Protein AF-A0A7S3WS07-F1 (afdb_monomer)

Foldseek 3Di:
DDDDDDDDDDPPVVVVVVVVVVVVVVVVVVVVVVPDPPDDPPDDDDPPDDPPCVVVQPPAQEEEQEAELQDQVSLVVSVVVVVVLVVVQVVPPPVCVVVHRRQYAYEHEDPVDPCSVPHPSNVVVVVVCVVVVCPVSYDYDYPVVVVVD

Organism: NCBI:txid141414

Structure (mmCIF, N/CA/C/O backbone):
data_AF-A0A7S3WS07-F1
#
_entry.id   AF-A0A7S3WS07-F1
#
loop_
_atom_site.group_PDB
_atom_site.id
_atom_site.type_symbol
_atom_site.label_atom_id
_atom_site.label_alt_id
_atom_site.label_comp_id
_atom_site.label_asym_id
_atom_site.label_entity_id
_atom_site.label_seq_id
_atom_site.pdbx_PDB_ins_code
_atom_site.Cartn_x
_atom_site.Cartn_y
_atom_site.Cartn_z
_atom_site.occupancy
_atom_site.B_iso_or_equiv
_atom_site.auth_seq_id
_atom_site.auth_comp_id
_atom_site.auth_asym_id
_atom_site.auth_atom_id
_atom_site.pdbx_PDB_model_num
ATOM 1 N N . GLU A 1 1 ? 9.522 27.658 -79.489 1.00 44.81 1 GLU A N 1
ATOM 2 C CA . GLU A 1 1 ? 9.982 27.205 -78.164 1.00 44.81 1 GLU A CA 1
ATOM 3 C C . GLU A 1 1 ? 9.082 27.862 -77.130 1.00 44.81 1 GLU A C 1
ATOM 5 O O . GLU A 1 1 ? 9.057 29.084 -77.052 1.00 44.81 1 GLU A O 1
ATOM 10 N N . ASP A 1 2 ? 8.245 27.052 -76.481 1.00 45.81 2 ASP A N 1
ATOM 11 C CA . ASP A 1 2 ? 7.228 27.440 -75.497 1.00 45.81 2 ASP A CA 1
ATOM 12 C C . ASP A 1 2 ? 7.841 27.570 -74.098 1.00 45.81 2 ASP A C 1
ATOM 14 O O . ASP A 1 2 ? 8.459 26.629 -73.597 1.00 45.81 2 ASP A O 1
ATOM 18 N N . THR A 1 3 ? 7.616 28.699 -73.428 1.00 51.88 3 THR A N 1
ATOM 19 C CA . THR A 1 3 ? 7.777 28.822 -71.975 1.00 51.88 3 THR A CA 1
ATOM 20 C C . THR A 1 3 ? 6.410 28.666 -71.301 1.00 51.88 3 THR A C 1
ATOM 22 O O . THR A 1 3 ? 5.498 29.443 -71.590 1.00 51.88 3 THR A O 1
ATOM 25 N N . PRO A 1 4 ? 6.221 27.696 -70.385 1.00 52.41 4 PRO A N 1
ATOM 26 C CA . PRO A 1 4 ? 4.979 27.595 -69.636 1.00 52.41 4 PRO A CA 1
ATOM 27 C C . PRO A 1 4 ? 4.946 28.651 -68.527 1.00 52.41 4 PRO A C 1
ATOM 29 O O . PRO A 1 4 ? 5.847 28.743 -67.691 1.00 52.41 4 PRO A O 1
ATOM 32 N N . GLY A 1 5 ? 3.872 29.440 -68.531 1.00 51.44 5 GLY A N 1
ATOM 33 C CA . GLY A 1 5 ? 3.531 30.380 -67.473 1.00 51.44 5 GLY A CA 1
ATOM 34 C C . GLY A 1 5 ? 3.265 29.659 -66.155 1.00 51.44 5 GLY A C 1
ATOM 35 O O . GLY A 1 5 ? 2.396 28.794 -66.065 1.00 51.44 5 GLY A O 1
ATOM 36 N N . TRP A 1 6 ? 4.012 30.042 -65.123 1.00 50.03 6 TRP A N 1
ATOM 37 C CA . TRP A 1 6 ? 3.763 29.626 -63.750 1.00 50.03 6 TRP A CA 1
ATOM 38 C C . TRP A 1 6 ? 2.856 30.662 -63.079 1.00 50.03 6 TRP A C 1
ATOM 40 O O . TRP A 1 6 ? 3.266 31.783 -62.785 1.00 50.03 6 TRP A O 1
ATOM 50 N N . THR A 1 7 ? 1.591 30.293 -62.892 1.00 55.09 7 THR A N 1
ATOM 51 C CA . THR A 1 7 ? 0.576 31.074 -62.182 1.00 55.09 7 THR A CA 1
ATOM 52 C C . THR A 1 7 ? 0.525 30.679 -60.709 1.00 55.09 7 THR A C 1
ATOM 54 O O . THR A 1 7 ? 0.349 29.502 -60.401 1.00 55.09 7 THR A O 1
ATOM 57 N N . GLY A 1 8 ? 0.538 31.675 -59.821 1.00 48.69 8 GLY A N 1
ATOM 58 C CA . GLY A 1 8 ? -0.102 31.581 -58.506 1.00 48.69 8 GLY A CA 1
ATOM 59 C C . GLY A 1 8 ? 0.833 31.313 -57.332 1.00 48.69 8 GLY A C 1
ATOM 60 O O . GLY A 1 8 ? 0.852 30.214 -56.788 1.00 48.69 8 GLY A O 1
ATOM 61 N N . VAL A 1 9 ? 1.537 32.350 -56.873 1.00 52.53 9 VAL A N 1
ATOM 62 C CA . VAL A 1 9 ? 1.997 32.396 -55.478 1.00 52.53 9 VAL A CA 1
ATOM 63 C C . VAL A 1 9 ? 0.756 32.656 -54.610 1.00 52.53 9 VAL A C 1
ATOM 65 O O . VAL A 1 9 ? 0.060 33.642 -54.866 1.00 52.53 9 VAL A O 1
ATOM 68 N N . PRO A 1 10 ? 0.418 31.802 -53.629 1.00 52.81 10 PRO A N 1
ATOM 69 C CA . PRO A 1 10 ? -0.691 32.075 -52.725 1.00 52.81 10 PRO A CA 1
ATOM 70 C C . PRO A 1 10 ? -0.324 33.259 -51.828 1.00 52.81 10 PRO A C 1
ATOM 72 O O . PRO A 1 10 ? 0.719 33.235 -51.182 1.00 52.81 10 PRO A O 1
ATOM 75 N N . GLU A 1 11 ? -1.178 34.281 -51.780 1.00 60.19 11 GLU A N 1
ATOM 76 C CA . GLU A 1 11 ? -1.012 35.411 -50.865 1.00 60.19 11 GLU A CA 1
ATOM 77 C C . GLU A 1 11 ? -0.955 34.924 -49.407 1.00 60.19 11 GLU A C 1
ATOM 79 O O . GLU A 1 11 ? -1.765 34.090 -48.983 1.00 60.19 11 GLU A O 1
ATOM 84 N N . ASP A 1 12 ? -0.032 35.497 -48.628 1.00 54.78 12 ASP A N 1
ATOM 85 C CA . ASP A 1 12 ? 0.301 35.129 -47.241 1.00 54.78 12 ASP A CA 1
ATOM 86 C C . ASP A 1 12 ? -0.918 35.046 -46.292 1.00 54.78 12 ASP A C 1
ATOM 88 O O . ASP A 1 12 ? -0.893 34.363 -45.265 1.00 54.78 12 ASP A O 1
ATOM 92 N N . GLY A 1 13 ? -2.043 35.673 -46.652 1.00 53.97 13 GLY A N 1
ATOM 93 C CA . GLY A 1 13 ? -3.302 35.613 -45.906 1.00 53.97 13 GLY A CA 1
ATOM 94 C C . GLY A 1 13 ? -4.121 34.319 -46.063 1.00 53.97 13 GLY A C 1
ATOM 95 O O . GLY A 1 13 ? -4.955 34.025 -45.200 1.00 53.97 13 GLY A O 1
ATOM 96 N N . GLN A 1 14 ? -3.922 33.525 -47.124 1.00 53.06 14 GLN A N 1
ATOM 97 C CA . GLN A 1 14 ? -4.684 32.281 -47.340 1.00 53.06 14 GLN A CA 1
ATOM 98 C C . GLN A 1 14 ? -4.144 31.107 -46.510 1.00 53.06 14 GLN A C 1
ATOM 100 O O . GLN A 1 14 ? -4.925 30.301 -45.992 1.00 53.06 14 GLN A O 1
ATOM 105 N N . LEU A 1 15 ? -2.826 31.047 -46.293 1.00 53.38 15 LEU A N 1
ATOM 106 C CA . LEU A 1 15 ? -2.186 30.014 -45.470 1.00 53.38 15 LEU A CA 1
ATOM 107 C C . LEU A 1 15 ? -2.582 30.132 -43.988 1.00 53.38 15 LEU A C 1
ATOM 109 O O . LEU A 1 15 ? -2.909 29.126 -43.351 1.00 53.38 15 LEU A O 1
ATOM 113 N N . ALA A 1 16 ? -2.665 31.356 -43.456 1.00 55.34 16 ALA A N 1
ATOM 114 C CA . ALA A 1 16 ? -3.069 31.603 -42.069 1.00 55.34 16 ALA A CA 1
ATOM 115 C C . ALA A 1 16 ? -4.533 31.202 -41.788 1.00 55.34 16 ALA A C 1
ATOM 117 O O . ALA A 1 16 ? -4.852 30.667 -40.722 1.00 55.34 16 ALA A O 1
ATOM 118 N N . ARG A 1 17 ? -5.433 31.391 -42.765 1.00 55.50 17 ARG A N 1
ATOM 119 C CA . ARG A 1 17 ? -6.850 30.998 -42.648 1.00 55.50 17 ARG A CA 1
ATOM 120 C C . ARG A 1 17 ? -7.046 29.479 -42.685 1.00 55.50 17 ARG A C 1
ATOM 122 O O . ARG A 1 17 ? -7.878 28.963 -41.936 1.00 55.50 17 ARG A O 1
ATOM 129 N N . MET A 1 18 ? -6.249 28.755 -43.475 1.00 55.28 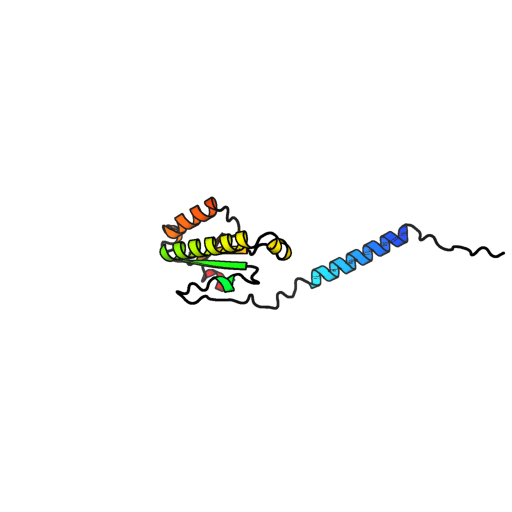18 MET A N 1
ATOM 130 C CA . MET A 1 18 ? -6.271 27.285 -43.496 1.00 55.28 18 MET A CA 1
ATOM 131 C C . MET A 1 18 ? -5.694 26.662 -42.215 1.00 55.28 18 MET A C 1
ATOM 133 O O . MET A 1 18 ? -6.235 25.667 -41.723 1.00 55.28 18 MET A O 1
ATOM 137 N N . ALA A 1 19 ? -4.651 27.258 -41.627 1.00 54.34 19 ALA A N 1
ATOM 138 C CA . ALA A 1 19 ? -4.086 26.798 -40.356 1.00 54.34 19 ALA A CA 1
ATOM 139 C C . ALA A 1 19 ? -5.087 26.940 -39.191 1.00 54.34 19 ALA A C 1
ATOM 141 O O . ALA A 1 19 ? -5.256 26.010 -38.399 1.00 54.34 19 ALA A O 1
ATOM 142 N N . GLY A 1 20 ? -5.829 28.054 -39.134 1.00 51.44 20 GLY A N 1
ATOM 143 C CA . GLY A 1 20 ? -6.852 28.289 -38.109 1.00 51.44 20 GLY A CA 1
ATOM 144 C C . GLY A 1 20 ? -8.059 27.343 -38.193 1.00 51.44 20 GLY A C 1
ATOM 145 O O . GLY A 1 20 ? -8.588 26.922 -37.162 1.00 51.44 20 GLY A O 1
ATOM 146 N N . GLN A 1 21 ? -8.483 26.954 -39.403 1.00 55.56 21 GLN A N 1
ATOM 147 C CA . GLN A 1 21 ? -9.572 25.982 -39.585 1.00 55.56 21 GLN A CA 1
ATOM 148 C C . GLN A 1 21 ? -9.145 24.548 -39.243 1.00 55.56 21 GLN A C 1
ATOM 150 O O . GLN A 1 21 ? -9.903 23.845 -38.571 1.00 55.56 21 GLN A O 1
ATOM 155 N N . LYS A 1 22 ? -7.919 24.133 -39.605 1.00 55.53 22 LYS A N 1
ATOM 156 C CA . LYS A 1 22 ? -7.362 22.832 -39.187 1.00 55.53 22 LYS A CA 1
ATOM 157 C C . LYS A 1 22 ? -7.201 22.734 -37.668 1.00 55.53 22 LYS A C 1
ATOM 159 O O . LYS A 1 22 ?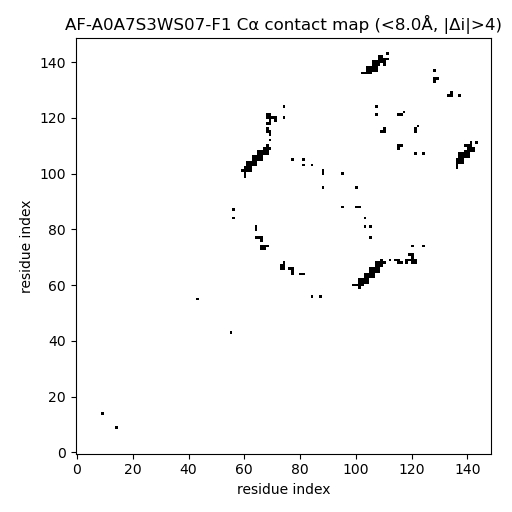 -7.565 21.711 -37.096 1.00 55.53 22 LYS A O 1
ATOM 164 N N . ALA A 1 23 ? -6.737 23.797 -37.007 1.00 53.06 23 ALA A N 1
ATOM 165 C CA . ALA A 1 23 ? -6.608 23.831 -35.548 1.00 53.06 23 ALA A CA 1
ATOM 166 C C . ALA A 1 23 ? -7.971 23.734 -34.837 1.00 53.06 23 ALA A C 1
ATOM 168 O O . ALA A 1 23 ? -8.105 23.015 -33.850 1.00 53.06 23 ALA A O 1
ATOM 169 N N . ARG A 1 24 ? -9.018 24.378 -35.375 1.00 54.56 24 ARG A N 1
ATOM 170 C CA . ARG A 1 24 ? -10.388 24.267 -34.839 1.00 54.56 24 ARG A CA 1
ATOM 171 C C . ARG A 1 24 ? -11.022 22.893 -35.082 1.00 54.56 24 ARG A C 1
ATOM 173 O O . ARG A 1 24 ? -11.733 22.404 -34.211 1.00 54.56 24 ARG A O 1
ATOM 180 N N . GLN A 1 25 ? -10.748 22.240 -36.215 1.00 53.69 25 GLN A N 1
ATOM 181 C CA . GLN A 1 25 ? -11.188 20.857 -36.458 1.00 53.69 25 GLN A CA 1
ATOM 182 C C . GLN A 1 25 ? -10.440 19.836 -35.587 1.00 53.69 25 GLN A C 1
ATOM 184 O O . GLN A 1 25 ? -11.049 18.864 -35.144 1.00 53.69 25 GLN A O 1
ATOM 189 N N . ALA A 1 26 ? -9.154 20.064 -35.299 1.00 50.31 26 ALA A N 1
ATOM 190 C CA . ALA A 1 26 ? -8.384 19.245 -34.364 1.00 50.31 26 ALA A CA 1
ATOM 191 C C . ALA A 1 26 ? -8.891 19.406 -32.920 1.00 50.31 26 ALA A C 1
ATOM 193 O O . ALA A 1 26 ? -9.114 18.402 -32.251 1.00 50.31 26 ALA A O 1
ATOM 194 N N . ALA A 1 27 ? -9.178 20.641 -32.489 1.00 50.25 27 ALA A N 1
ATOM 195 C CA . ALA A 1 27 ? -9.732 20.927 -31.164 1.00 50.25 27 ALA A CA 1
ATOM 196 C C . ALA A 1 27 ? -11.148 20.350 -30.968 1.00 50.25 27 ALA A C 1
ATOM 198 O O . ALA A 1 27 ? -11.486 19.874 -29.887 1.00 50.25 27 ALA A O 1
ATOM 199 N N . LYS A 1 28 ? -11.974 20.332 -32.025 1.00 45.31 28 LYS A N 1
ATOM 200 C CA . LYS A 1 28 ? -13.304 19.704 -31.969 1.00 45.31 28 LYS A CA 1
ATOM 201 C C . LYS A 1 28 ? -13.216 18.172 -31.900 1.00 45.31 28 LYS A C 1
ATOM 203 O O . LYS A 1 28 ? -13.987 17.558 -31.180 1.00 45.31 28 LYS A O 1
ATOM 208 N N . ARG A 1 29 ? -12.223 17.558 -32.558 1.00 46.16 29 ARG A N 1
ATOM 209 C CA . ARG A 1 29 ? -11.949 16.110 -32.459 1.00 46.16 29 ARG A CA 1
ATOM 210 C C . ARG A 1 29 ? -11.340 15.674 -31.123 1.00 46.16 29 ARG A C 1
ATOM 212 O O . ARG A 1 29 ? -11.456 14.501 -30.785 1.00 46.16 29 ARG A O 1
ATOM 219 N N . SER A 1 30 ? -10.676 16.568 -30.389 1.00 45.97 30 SER A N 1
ATOM 220 C CA . SER A 1 30 ? -10.146 16.258 -29.055 1.00 45.97 30 SER A CA 1
ATOM 221 C C . SER A 1 30 ? -11.197 16.369 -27.949 1.00 45.97 30 SER A C 1
ATOM 223 O O . SER A 1 30 ? -11.102 15.617 -26.990 1.00 45.97 30 SER A O 1
ATOM 225 N N . LEU A 1 31 ? -12.213 17.231 -28.095 1.00 46.81 31 LEU A N 1
ATOM 226 C CA . LEU A 1 31 ? -13.313 17.337 -27.121 1.00 46.81 31 LEU A CA 1
ATOM 227 C C . LEU A 1 31 ? -14.331 16.189 -27.220 1.00 46.81 31 LEU A C 1
ATOM 229 O O . LEU A 1 31 ? -14.885 15.782 -26.207 1.00 46.81 31 LEU A O 1
ATOM 233 N N . ASP A 1 32 ? -14.521 15.599 -28.403 1.00 42.38 32 ASP A N 1
ATOM 234 C CA . ASP A 1 32 ? -15.394 14.423 -28.564 1.00 42.38 32 ASP A CA 1
ATOM 235 C C . ASP A 1 32 ? -14.739 13.111 -28.070 1.00 42.38 32 ASP A C 1
ATOM 237 O O . ASP A 1 32 ? -15.359 12.050 -28.108 1.00 42.38 32 ASP A O 1
ATOM 241 N N . ARG A 1 33 ? -13.482 13.154 -27.599 1.00 47.22 33 ARG A N 1
ATOM 242 C CA . ARG A 1 33 ? -12.729 11.977 -27.125 1.00 47.22 33 ARG A CA 1
ATOM 243 C C . ARG A 1 33 ? -12.650 11.858 -25.599 1.00 47.22 33 ARG A C 1
ATOM 245 O O . ARG A 1 33 ? -11.997 10.947 -25.101 1.00 47.22 33 ARG A O 1
ATOM 252 N N . GLU A 1 34 ? -13.336 12.739 -24.873 1.00 43.38 34 GLU A N 1
ATOM 253 C CA . GLU A 1 34 ? -13.485 12.683 -23.409 1.00 43.38 34 GLU A CA 1
ATOM 254 C C . GLU A 1 34 ? -14.767 11.943 -22.966 1.00 43.38 34 GLU A C 1
ATOM 256 O O . GLU A 1 34 ? -15.125 11.963 -21.792 1.00 43.38 34 GLU A O 1
ATOM 261 N N . GLY A 1 35 ? -15.460 11.266 -23.892 1.00 47.53 35 GLY A N 1
ATOM 262 C CA . GLY A 1 35 ? -16.777 10.659 -23.653 1.00 47.53 35 GLY A CA 1
ATOM 263 C C . GLY A 1 35 ? -16.861 9.128 -23.617 1.00 47.53 35 GLY A C 1
ATOM 264 O O . GLY A 1 35 ? -17.954 8.613 -23.414 1.00 47.53 35 GLY A O 1
ATOM 265 N N . GLU A 1 36 ? -15.771 8.377 -23.797 1.00 46.38 36 GLU A N 1
ATOM 266 C CA . GLU A 1 36 ? -15.826 6.902 -23.811 1.00 46.38 36 GLU A CA 1
ATOM 267 C C . GLU A 1 36 ? -14.675 6.265 -23.021 1.00 46.38 36 GLU A C 1
ATOM 269 O O . GLU A 1 36 ? -13.777 5.623 -23.562 1.00 46.38 36 GLU A O 1
ATOM 274 N N . ALA A 1 37 ? -14.747 6.348 -21.694 1.00 49.56 37 ALA A N 1
ATOM 275 C CA . ALA A 1 37 ? -14.197 5.290 -20.846 1.00 49.56 37 ALA A CA 1
ATOM 276 C C . ALA A 1 37 ? -15.188 4.106 -20.828 1.00 49.56 37 ALA A C 1
ATOM 278 O O . ALA A 1 37 ? -15.798 3.796 -19.811 1.00 49.56 37 ALA A O 1
ATOM 279 N N . SER A 1 38 ? -15.412 3.481 -21.989 1.00 58.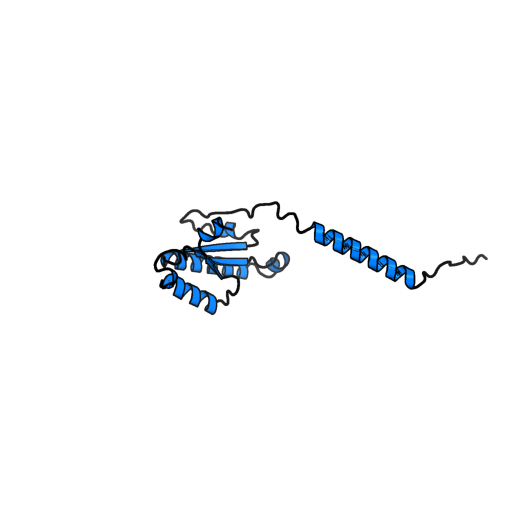12 38 SER A N 1
ATOM 280 C CA . SER A 1 38 ? -16.382 2.391 -22.178 1.00 58.12 38 SER A CA 1
ATOM 281 C C . SER A 1 38 ? -15.700 1.015 -22.176 1.00 58.12 38 SER A C 1
ATOM 283 O O . SER A 1 38 ? -15.841 0.225 -23.110 1.00 58.12 38 SER A O 1
ATOM 285 N N . ALA A 1 39 ? -14.949 0.707 -21.121 1.00 47.41 39 ALA A N 1
ATOM 286 C CA . ALA A 1 39 ? -14.656 -0.675 -20.746 1.00 47.41 39 ALA A CA 1
ATOM 287 C C . ALA A 1 39 ? -14.308 -0.733 -19.251 1.00 47.41 39 ALA A C 1
ATOM 289 O O . ALA A 1 39 ? -13.535 0.109 -18.786 1.00 47.41 39 ALA A O 1
ATOM 290 N N . PRO A 1 40 ? -14.843 -1.696 -18.479 1.00 48.62 40 PRO A N 1
ATOM 291 C CA . PRO A 1 40 ? -14.423 -1.870 -17.098 1.00 48.62 40 PRO A CA 1
ATOM 292 C C . PRO A 1 40 ? -12.923 -2.178 -17.063 1.00 48.62 40 PRO A C 1
ATOM 294 O O . PRO A 1 40 ? -12.436 -3.024 -17.817 1.00 48.62 40 PRO A O 1
ATOM 297 N N . LEU A 1 41 ? -12.199 -1.518 -16.154 1.00 53.22 41 LEU A N 1
ATOM 298 C CA . LEU A 1 41 ? -10.928 -2.033 -15.652 1.00 53.22 41 LEU A CA 1
ATOM 299 C C . LEU A 1 41 ? -11.184 -3.494 -15.277 1.00 53.22 41 LEU A C 1
ATOM 301 O O . LEU A 1 41 ? -12.028 -3.765 -14.424 1.00 53.22 41 LEU A O 1
ATOM 305 N N . SER A 1 42 ? -10.543 -4.442 -15.960 1.00 53.53 42 SER A N 1
ATOM 306 C CA . SER A 1 42 ? -10.718 -5.855 -15.633 1.00 53.53 42 SER A CA 1
ATOM 307 C C . SER A 1 42 ? -10.259 -6.062 -14.189 1.00 53.53 42 SER A C 1
ATOM 309 O O . SER A 1 42 ? -9.060 -5.996 -13.910 1.00 53.53 42 SER A O 1
ATOM 311 N N . MET A 1 43 ? -11.213 -6.249 -13.281 1.00 54.94 43 MET A N 1
ATOM 312 C CA . MET A 1 43 ? -10.960 -6.460 -11.863 1.00 54.94 43 MET A CA 1
ATOM 313 C C . MET A 1 43 ? -10.517 -7.908 -11.681 1.00 54.94 43 MET A C 1
ATOM 315 O O . MET A 1 43 ? -11.218 -8.833 -12.088 1.00 54.94 43 MET A O 1
ATOM 319 N N . PHE A 1 44 ? -9.327 -8.096 -11.126 1.00 60.03 44 PHE A N 1
ATOM 320 C CA . PHE A 1 44 ? -8.814 -9.407 -10.764 1.00 60.03 44 PHE A CA 1
ATOM 321 C C . PHE A 1 44 ? -8.632 -9.430 -9.252 1.00 60.03 44 PHE A C 1
ATOM 323 O O . PHE A 1 44 ? -7.842 -8.648 -8.728 1.00 60.03 44 PHE A O 1
ATOM 330 N N . ASP A 1 45 ? -9.384 -10.299 -8.583 1.00 59.31 45 ASP A N 1
ATOM 331 C CA . ASP A 1 45 ? -9.261 -10.552 -7.151 1.00 59.31 45 ASP A CA 1
ATOM 332 C C . ASP A 1 45 ? -8.446 -11.844 -6.964 1.00 59.31 45 ASP A C 1
ATOM 334 O O . ASP A 1 45 ? -8.924 -12.923 -7.337 1.00 59.31 45 ASP A O 1
ATOM 338 N N . PRO A 1 46 ? -7.178 -11.763 -6.522 1.00 58.53 46 PRO A N 1
ATOM 339 C CA . PRO A 1 46 ? -6.340 -12.943 -6.375 1.00 58.53 46 PRO A CA 1
ATOM 340 C C . PRO A 1 46 ? -6.876 -13.861 -5.263 1.00 58.53 46 PRO A C 1
ATOM 342 O O . PRO A 1 46 ? -7.258 -13.383 -4.195 1.00 58.53 46 PRO A O 1
ATOM 345 N N . PRO A 1 47 ? -6.857 -15.195 -5.450 1.00 53.44 47 PRO A N 1
ATOM 346 C CA . PRO A 1 47 ? -7.250 -16.121 -4.396 1.00 53.44 47 PRO A CA 1
ATOM 347 C C . PRO A 1 47 ? -6.310 -15.999 -3.190 1.00 53.44 47 PRO A C 1
ATOM 349 O O . PRO A 1 47 ? -5.085 -15.959 -3.341 1.00 53.44 47 PRO A O 1
ATOM 352 N N . HIS A 1 48 ? -6.884 -15.986 -1.983 1.00 51.34 48 HIS A N 1
ATOM 353 C CA . HIS A 1 48 ? -6.129 -15.981 -0.733 1.00 51.34 48 HIS A CA 1
ATOM 354 C C . HIS A 1 48 ? -5.189 -17.201 -0.676 1.00 51.34 48 HIS A C 1
ATOM 356 O O . HIS A 1 48 ? -5.642 -18.333 -0.517 1.00 51.34 48 HIS A O 1
ATOM 362 N N . GLY A 1 49 ? -3.878 -16.971 -0.814 1.00 51.84 49 GLY A N 1
ATOM 363 C CA . GLY A 1 49 ? -2.849 -17.969 -0.504 1.00 51.84 49 GLY A CA 1
ATOM 364 C C . GLY A 1 49 ? -2.074 -18.602 -1.665 1.00 51.84 49 GLY A C 1
ATOM 365 O O . GLY A 1 49 ? -1.442 -19.628 -1.433 1.00 51.84 49 GLY A O 1
ATOM 366 N 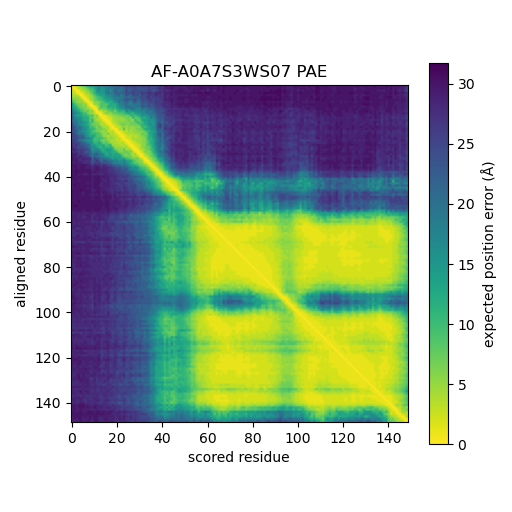N . SER A 1 50 ? -2.057 -18.045 -2.884 1.00 44.75 50 SER A N 1
ATOM 367 C CA . SER A 1 50 ? -1.214 -18.606 -3.960 1.00 44.75 50 SER A CA 1
ATOM 368 C C . SER A 1 50 ? -0.099 -17.667 -4.420 1.00 44.75 50 SER A C 1
ATOM 370 O O . SER A 1 50 ? -0.327 -16.497 -4.707 1.00 44.75 50 SER A O 1
ATOM 372 N N . SER A 1 51 ? 1.100 -18.231 -4.564 1.00 47.69 51 SER A N 1
ATOM 373 C CA . SER A 1 51 ? 2.322 -17.667 -5.151 1.00 47.69 51 SER A CA 1
ATOM 374 C C . SER A 1 51 ? 2.218 -17.329 -6.651 1.00 47.69 51 SER A C 1
ATOM 376 O O . SER A 1 51 ? 3.230 -17.105 -7.310 1.00 47.69 51 SER A O 1
ATOM 378 N N . ALA A 1 52 ? 1.009 -17.271 -7.215 1.00 51.44 52 ALA A N 1
ATOM 379 C CA . ALA A 1 52 ? 0.751 -17.011 -8.628 1.00 51.44 52 ALA A CA 1
ATOM 380 C C . ALA A 1 52 ? 0.585 -15.506 -8.915 1.00 51.44 52 ALA A C 1
ATOM 382 O O . ALA A 1 52 ? -0.378 -15.093 -9.557 1.00 51.44 52 ALA A O 1
ATOM 383 N N . ASN A 1 53 ? 1.516 -14.677 -8.434 1.00 53.12 53 ASN A N 1
ATOM 384 C CA . ASN A 1 53 ? 1.489 -13.227 -8.674 1.00 53.12 53 ASN A CA 1
ATOM 385 C C . ASN A 1 53 ? 2.056 -12.832 -10.053 1.00 53.12 53 ASN A C 1
ATOM 387 O O . ASN A 1 53 ? 1.829 -11.718 -10.517 1.00 53.12 53 ASN A O 1
ATOM 391 N N . GLU A 1 54 ? 2.755 -13.734 -10.749 1.00 52.03 54 GLU A N 1
ATOM 392 C CA . GLU A 1 54 ? 3.390 -13.437 -12.044 1.00 52.03 54 GLU A CA 1
ATOM 393 C C . GLU A 1 54 ? 2.431 -13.138 -13.217 1.00 52.03 54 GLU A C 1
ATOM 395 O O . GLU A 1 54 ? 2.750 -12.245 -14.005 1.00 52.03 54 GLU A O 1
ATOM 400 N N . PRO A 1 55 ? 1.238 -13.756 -13.369 1.00 54.41 55 PRO A N 1
ATOM 401 C CA . PRO A 1 55 ? 0.301 -13.333 -14.407 1.00 54.41 55 PRO A CA 1
ATOM 402 C C . PRO A 1 55 ? -0.401 -12.002 -14.084 1.00 54.41 55 PRO A C 1
ATOM 404 O O . PRO A 1 55 ? -1.018 -11.422 -14.977 1.00 54.41 55 PRO A O 1
ATOM 407 N N . ILE A 1 56 ? -0.324 -11.500 -12.842 1.00 61.72 56 ILE A N 1
ATOM 408 C CA . ILE A 1 56 ? -1.100 -10.331 -12.390 1.00 61.72 56 ILE A CA 1
ATOM 409 C C . ILE A 1 56 ? -0.589 -9.036 -13.027 1.00 61.72 56 ILE A C 1
ATOM 411 O O . ILE A 1 56 ? -1.377 -8.121 -13.270 1.00 61.72 56 ILE A O 1
ATOM 415 N N . THR A 1 57 ? 0.706 -8.945 -13.345 1.00 66.69 57 THR A N 1
ATOM 416 C CA . THR A 1 57 ? 1.305 -7.678 -13.785 1.00 66.69 57 THR A CA 1
ATOM 417 C C . THR A 1 57 ? 1.298 -7.462 -15.300 1.00 66.69 57 THR A C 1
ATOM 419 O O . THR A 1 57 ? 1.594 -6.367 -15.789 1.00 66.69 57 THR A O 1
ATOM 422 N N . THR A 1 58 ? 1.004 -8.489 -16.097 1.00 69.62 58 THR A N 1
ATOM 423 C CA . THR A 1 58 ? 1.065 -8.424 -17.569 1.00 69.62 58 THR A CA 1
ATOM 424 C C . THR A 1 58 ? -0.146 -7.678 -18.136 1.00 69.62 58 THR A C 1
ATOM 426 O O . THR A 1 58 ? -1.287 -8.006 -17.826 1.00 69.62 58 THR A O 1
ATOM 429 N N . ASN A 1 59 ? 0.092 -6.669 -18.983 1.00 72.00 59 ASN A N 1
ATOM 430 C CA . ASN A 1 59 ? -0.948 -5.828 -19.604 1.00 72.00 59 ASN A CA 1
ATOM 431 C C . ASN A 1 59 ? -1.894 -5.127 -18.608 1.00 72.00 59 ASN A C 1
ATOM 433 O O . ASN A 1 59 ? -3.095 -4.985 -18.858 1.00 72.00 59 ASN A O 1
ATOM 437 N N . ARG A 1 60 ? -1.362 -4.678 -17.467 1.00 77.12 60 ARG A N 1
ATOM 438 C CA . ARG A 1 60 ? -2.083 -3.849 -16.494 1.00 77.12 60 ARG A CA 1
ATOM 439 C C . ARG A 1 60 ? -1.404 -2.494 -16.357 1.00 77.12 60 ARG A C 1
ATOM 441 O O . ARG A 1 60 ? -0.191 -2.422 -16.200 1.00 77.12 60 ARG A O 1
ATOM 448 N N . MET A 1 61 ? -2.215 -1.439 -16.407 1.00 83.19 61 MET A N 1
ATOM 449 C CA . MET A 1 61 ? -1.773 -0.044 -16.295 1.00 83.19 61 MET A CA 1
ATOM 450 C C . MET A 1 61 ? -1.921 0.522 -14.880 1.00 83.19 61 MET A C 1
ATOM 452 O O . MET A 1 61 ? -1.401 1.597 -14.593 1.00 83.19 61 MET A O 1
ATOM 456 N N . GLY A 1 62 ? -2.626 -0.186 -13.996 1.00 86.88 62 GLY A N 1
ATOM 457 C CA . GLY A 1 62 ? -2.873 0.271 -12.639 1.00 86.88 62 GLY A CA 1
ATOM 458 C C . GLY A 1 62 ? -3.193 -0.868 -11.681 1.00 86.88 62 GLY A C 1
ATOM 459 O O . GLY A 1 62 ? -3.818 -1.857 -12.068 1.00 86.88 62 GLY A O 1
ATOM 460 N N . PHE A 1 63 ? -2.779 -0.693 -10.433 1.00 89.81 63 PHE A N 1
ATOM 461 C CA . PHE A 1 63 ? -3.034 -1.578 -9.307 1.00 89.81 63 PHE A CA 1
ATOM 462 C C . PHE A 1 63 ? -3.571 -0.757 -8.144 1.00 89.81 63 PHE A C 1
ATOM 464 O O . PHE A 1 63 ? -3.125 0.364 -7.906 1.00 89.81 63 PHE A O 1
ATOM 471 N N . VAL A 1 64 ? -4.509 -1.337 -7.405 1.00 92.06 64 VAL A N 1
ATOM 472 C CA . VAL A 1 64 ? -5.015 -0.770 -6.159 1.00 92.06 64 VAL A CA 1
ATOM 473 C C . VAL A 1 64 ? -4.819 -1.820 -5.081 1.00 92.06 64 VAL A C 1
ATOM 475 O O . VAL A 1 64 ? -5.409 -2.895 -5.145 1.00 92.06 64 VAL A O 1
ATOM 478 N N . VAL A 1 65 ? -3.966 -1.514 -4.116 1.00 93.62 65 VAL A N 1
ATOM 479 C CA . VAL A 1 65 ? -3.677 -2.350 -2.959 1.00 93.62 65 VAL A CA 1
ATOM 480 C C . VAL A 1 65 ? -4.412 -1.745 -1.777 1.00 93.62 65 VAL A C 1
ATOM 482 O O . VAL A 1 65 ? -4.209 -0.579 -1.446 1.00 93.62 65 VAL A O 1
ATOM 485 N N . VAL A 1 66 ? -5.292 -2.519 -1.156 1.00 95.50 66 VAL A N 1
ATOM 486 C CA . VAL A 1 66 ? -6.141 -2.047 -0.061 1.00 95.50 66 VAL A CA 1
ATOM 487 C C . VAL A 1 66 ? -5.763 -2.786 1.211 1.00 95.50 66 VAL A C 1
ATOM 489 O O . VAL A 1 66 ? -5.640 -4.007 1.193 1.00 95.50 66 VAL A O 1
ATOM 492 N N . PHE A 1 67 ? -5.623 -2.053 2.309 1.00 96.88 67 PHE A N 1
ATOM 493 C CA . PHE A 1 67 ? -5.494 -2.618 3.648 1.00 96.88 67 PHE A CA 1
ATOM 494 C C . PHE A 1 67 ? -6.534 -1.997 4.581 1.00 96.88 67 PHE A C 1
ATOM 496 O O . PHE A 1 67 ? -7.091 -0.939 4.290 1.00 96.88 67 PHE A O 1
ATOM 503 N N . ASP A 1 68 ? -6.837 -2.666 5.684 1.00 96.50 68 ASP A N 1
ATOM 504 C CA . ASP A 1 68 ? -7.712 -2.140 6.725 1.00 96.50 68 ASP A CA 1
ATOM 505 C C . ASP A 1 68 ? -6.884 -1.272 7.679 1.00 96.50 68 ASP A C 1
ATOM 507 O O . ASP A 1 68 ? -5.901 -1.726 8.262 1.00 96.50 68 ASP A O 1
ATOM 511 N N . ALA A 1 69 ? -7.285 -0.013 7.855 1.00 97.12 69 ALA A N 1
ATOM 512 C CA . ALA A 1 69 ? -6.590 0.940 8.707 1.00 97.12 69 ALA A CA 1
ATOM 513 C C . ALA A 1 69 ? -6.497 0.485 10.171 1.00 97.12 69 ALA A C 1
ATOM 515 O O . ALA A 1 69 ? -5.707 1.055 10.913 1.00 97.12 69 ALA A O 1
ATOM 516 N N . THR A 1 70 ? -7.265 -0.512 10.610 1.00 96.25 70 THR A N 1
ATOM 517 C CA . THR A 1 70 ? -7.235 -1.053 11.978 1.00 96.25 70 THR A CA 1
ATOM 518 C C . THR A 1 70 ? -6.462 -2.366 12.124 1.00 96.25 70 THR A C 1
ATOM 520 O O . THR A 1 70 ? -6.292 -2.826 13.250 1.00 96.25 70 THR A O 1
ATOM 523 N N . ASP A 1 71 ? -5.967 -2.948 11.029 1.00 96.50 71 ASP A N 1
ATOM 524 C CA . ASP A 1 71 ? -5.361 -4.283 11.006 1.00 96.50 71 ASP A CA 1
ATOM 525 C C . ASP A 1 71 ? -3.916 -4.231 10.481 1.00 96.50 71 ASP A C 1
ATOM 527 O O . ASP A 1 71 ? -3.662 -3.957 9.303 1.00 96.50 71 ASP A O 1
ATOM 531 N N . GLU A 1 72 ? -2.961 -4.504 11.371 1.00 95.69 72 GLU A N 1
ATOM 532 C CA . GLU A 1 72 ? -1.522 -4.491 11.084 1.00 95.69 72 GLU A CA 1
ATOM 533 C C . GLU A 1 72 ? -1.097 -5.599 10.113 1.00 95.69 72 GLU A C 1
ATOM 535 O O . GLU A 1 72 ? -0.251 -5.360 9.248 1.00 95.69 72 GLU A O 1
ATOM 540 N N . ASP A 1 73 ? -1.721 -6.776 10.181 1.00 94.50 73 ASP A N 1
ATOM 541 C CA . ASP A 1 73 ? -1.399 -7.886 9.280 1.00 94.50 73 ASP A CA 1
ATOM 542 C C . ASP A 1 73 ? -1.829 -7.545 7.848 1.00 94.50 73 ASP A C 1
ATOM 544 O O . ASP A 1 73 ? -1.106 -7.812 6.879 1.00 94.50 73 ASP A O 1
ATOM 548 N N . SER A 1 74 ? -2.975 -6.869 7.706 1.00 94.75 74 SER A N 1
ATOM 549 C CA . SER A 1 74 ? -3.448 -6.380 6.409 1.00 94.75 74 SER A CA 1
ATOM 550 C C . SER A 1 74 ? -2.493 -5.350 5.794 1.00 94.75 74 SER A C 1
ATOM 552 O O . SER A 1 74 ? -2.247 -5.376 4.583 1.00 94.75 74 SER A O 1
ATOM 554 N N . LEU A 1 75 ? -1.895 -4.480 6.618 1.00 96.94 75 LEU A N 1
ATOM 555 C CA . LEU A 1 75 ? -0.878 -3.531 6.171 1.00 96.94 75 LEU A CA 1
ATOM 556 C C . LEU A 1 75 ? 0.398 -4.250 5.736 1.00 96.94 75 LEU A C 1
ATOM 558 O O . LEU A 1 75 ? 0.950 -3.923 4.684 1.00 96.94 75 LEU A O 1
ATOM 562 N N . ALA A 1 76 ? 0.876 -5.212 6.526 1.00 94.25 76 ALA A N 1
ATOM 563 C CA . ALA A 1 76 ? 2.080 -5.970 6.204 1.00 94.25 76 ALA A CA 1
ATOM 564 C C . ALA A 1 76 ? 1.936 -6.687 4.850 1.00 94.25 76 ALA A C 1
ATOM 566 O O . ALA A 1 76 ? 2.823 -6.595 3.996 1.00 94.25 76 ALA A O 1
ATOM 567 N N . ALA A 1 77 ? 0.781 -7.317 4.608 1.00 91.62 77 ALA A N 1
ATOM 568 C CA . ALA A 1 77 ? 0.460 -7.934 3.325 1.00 91.62 77 ALA A CA 1
ATOM 569 C C . ALA A 1 77 ? 0.420 -6.907 2.179 1.00 91.62 77 ALA A C 1
ATOM 571 O O . ALA A 1 77 ? 0.993 -7.142 1.114 1.00 91.62 77 ALA A O 1
ATOM 572 N N . ALA A 1 78 ? -0.203 -5.746 2.397 1.00 94.88 78 ALA A N 1
ATOM 573 C CA . ALA A 1 78 ? -0.279 -4.688 1.395 1.00 94.88 78 ALA A CA 1
ATOM 574 C C . ALA A 1 78 ? 1.098 -4.108 1.032 1.00 94.88 78 ALA A C 1
ATOM 576 O O . ALA A 1 78 ? 1.393 -3.941 -0.151 1.00 94.88 78 ALA A O 1
ATOM 577 N N . LYS A 1 79 ? 1.969 -3.861 2.020 1.00 94.06 79 LYS A N 1
ATOM 578 C CA . LYS A 1 79 ? 3.359 -3.433 1.786 1.00 94.06 79 LYS A CA 1
ATOM 579 C C . LYS A 1 79 ? 4.136 -4.473 0.990 1.00 94.06 79 LYS A C 1
ATOM 581 O O . LYS A 1 79 ? 4.829 -4.124 0.040 1.00 94.06 79 LYS A O 1
ATOM 586 N N . HIS A 1 80 ? 3.987 -5.751 1.340 1.00 91.19 80 HIS A N 1
ATOM 587 C CA . HIS A 1 80 ? 4.633 -6.834 0.607 1.00 91.19 80 HIS A CA 1
ATOM 588 C C . HIS A 1 80 ? 4.195 -6.865 -0.866 1.00 91.19 80 HIS A C 1
ATOM 590 O O . HIS A 1 80 ? 5.043 -6.901 -1.753 1.00 91.19 80 HIS A O 1
ATOM 596 N N . ILE A 1 81 ? 2.888 -6.770 -1.139 1.00 89.75 81 ILE A N 1
ATOM 597 C CA . ILE A 1 81 ? 2.358 -6.701 -2.510 1.00 89.75 81 ILE A CA 1
ATOM 598 C C . ILE A 1 81 ? 2.882 -5.462 -3.242 1.00 89.75 81 ILE A C 1
ATOM 600 O O . ILE A 1 81 ? 3.283 -5.567 -4.398 1.00 89.75 81 ILE A O 1
ATOM 604 N N . TRP A 1 82 ? 2.904 -4.300 -2.584 1.00 92.06 82 TRP A N 1
ATOM 605 C CA . TRP A 1 82 ? 3.428 -3.069 -3.173 1.00 92.06 82 TRP A CA 1
ATOM 606 C C . TRP A 1 82 ? 4.892 -3.232 -3.606 1.00 92.06 82 TRP A C 1
ATOM 608 O O . TRP A 1 82 ? 5.218 -2.929 -4.751 1.00 92.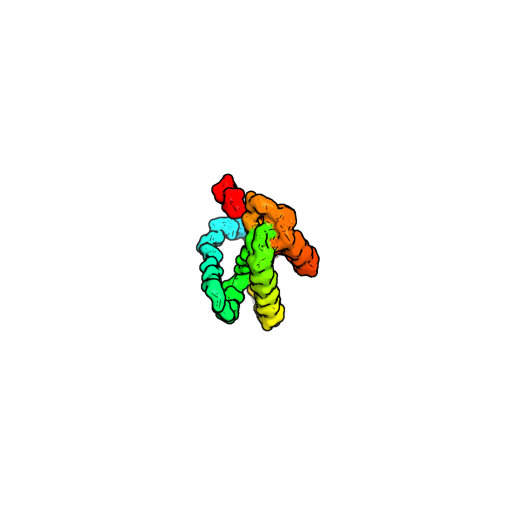06 82 TRP A O 1
ATOM 618 N N . HIS A 1 83 ? 5.743 -3.805 -2.747 1.00 90.25 83 HIS A N 1
ATOM 619 C CA . HIS A 1 83 ? 7.138 -4.095 -3.092 1.00 90.25 83 HIS A CA 1
ATOM 620 C C . HIS A 1 83 ? 7.258 -5.059 -4.271 1.00 90.25 83 HIS A C 1
ATOM 622 O O . HIS A 1 83 ? 7.998 -4.777 -5.205 1.00 90.25 83 HIS A O 1
ATOM 628 N N . LEU A 1 84 ? 6.475 -6.143 -4.290 1.00 87.06 84 LEU A N 1
ATOM 629 C CA . LEU A 1 84 ? 6.474 -7.076 -5.422 1.00 87.06 84 LEU A CA 1
ATOM 630 C C . LEU A 1 84 ? 6.092 -6.390 -6.742 1.00 87.06 84 LEU A C 1
ATOM 632 O O . LEU A 1 84 ? 6.658 -6.700 -7.792 1.00 87.06 84 LEU A O 1
ATOM 636 N N . LEU A 1 85 ? 5.129 -5.466 -6.707 1.00 86.88 85 LEU A N 1
ATOM 637 C CA . LEU A 1 85 ? 4.707 -4.710 -7.885 1.00 86.88 85 LEU A CA 1
ATOM 638 C C . LEU A 1 85 ? 5.789 -3.732 -8.351 1.00 86.88 85 LEU A C 1
ATOM 640 O O . LEU A 1 85 ? 6.000 -3.620 -9.557 1.00 86.88 85 LEU A O 1
ATOM 644 N N . GLU A 1 86 ? 6.482 -3.056 -7.438 1.00 85.31 86 GLU A N 1
ATOM 645 C CA . GLU A 1 86 ? 7.604 -2.173 -7.777 1.00 85.31 86 GLU A CA 1
ATOM 646 C C . GLU A 1 86 ? 8.810 -2.956 -8.319 1.00 85.31 86 GLU A C 1
ATOM 648 O O . GLU A 1 86 ? 9.352 -2.594 -9.366 1.00 85.31 86 GLU A O 1
ATOM 653 N N . ASP A 1 87 ? 9.169 -4.081 -7.697 1.00 84.31 87 ASP A N 1
ATOM 654 C CA . ASP A 1 87 ? 10.262 -4.957 -8.141 1.00 84.31 87 ASP A CA 1
ATOM 655 C C . ASP A 1 87 ? 9.980 -5.546 -9.531 1.00 84.31 87 ASP A C 1
ATOM 657 O O . ASP A 1 87 ? 10.848 -5.573 -10.414 1.00 84.31 87 ASP A O 1
ATOM 661 N N . SER A 1 88 ? 8.734 -5.972 -9.769 1.00 80.69 88 SER A N 1
ATOM 662 C CA . SER A 1 88 ? 8.288 -6.448 -11.081 1.00 80.69 88 SER A CA 1
ATOM 663 C C . SER A 1 88 ? 8.416 -5.357 -12.148 1.00 80.69 88 SER A C 1
ATOM 665 O O . SER A 1 88 ? 8.780 -5.648 -13.288 1.00 80.69 88 SER A O 1
ATOM 667 N N . GLN A 1 89 ? 8.159 -4.096 -11.793 1.00 78.00 89 GLN A N 1
ATOM 668 C CA . GLN A 1 89 ? 8.292 -2.969 -12.714 1.00 78.00 89 GLN A CA 1
ATOM 669 C C . GLN A 1 89 ? 9.752 -2.611 -12.989 1.00 78.00 89 GLN A C 1
ATOM 671 O O . GLN A 1 89 ? 10.096 -2.365 -14.145 1.00 78.00 89 GLN A O 1
ATOM 676 N N . ALA A 1 90 ? 10.612 -2.636 -11.969 1.00 76.75 90 ALA A N 1
ATOM 677 C CA . ALA A 1 90 ? 12.050 -2.427 -12.125 1.00 76.75 90 ALA A CA 1
ATOM 678 C C . ALA A 1 90 ? 12.685 -3.481 -13.052 1.00 76.75 90 ALA A C 1
ATOM 680 O O . ALA A 1 90 ? 13.548 -3.164 -13.870 1.00 76.75 90 ALA A O 1
ATOM 681 N N . SER A 1 91 ? 12.197 -4.721 -12.987 1.00 74.25 91 SER A N 1
ATOM 682 C CA . SER A 1 91 ? 12.716 -5.852 -13.766 1.00 74.25 91 SER A CA 1
ATOM 683 C C . SER A 1 91 ? 12.324 -5.830 -15.254 1.00 74.25 91 SER A C 1
ATOM 685 O O . SER A 1 91 ? 12.925 -6.542 -16.054 1.00 74.25 91 SER A O 1
ATOM 687 N N . ARG A 1 92 ? 11.333 -5.017 -15.659 1.00 69.69 92 ARG A N 1
ATOM 688 C CA . ARG A 1 92 ? 10.820 -4.967 -17.048 1.00 69.69 92 ARG A CA 1
ATOM 689 C C . ARG A 1 92 ? 11.700 -4.191 -18.035 1.00 69.69 92 ARG A C 1
ATOM 691 O O . ARG A 1 92 ? 11.414 -4.210 -19.230 1.00 69.69 92 ARG A O 1
ATOM 698 N N . GLY A 1 93 ? 12.768 -3.542 -17.570 1.00 64.69 93 GLY A N 1
ATOM 699 C CA . GLY A 1 93 ? 13.726 -2.836 -18.429 1.00 64.69 93 GLY A CA 1
ATOM 700 C C . GLY A 1 93 ? 13.112 -1.708 -19.278 1.00 64.69 93 GLY A C 1
ATOM 701 O O . GLY A 1 93 ? 12.002 -1.233 -19.027 1.00 64.69 93 GLY A O 1
ATOM 702 N N . GLU A 1 94 ? 13.845 -1.266 -20.305 1.00 60.88 94 GLU A N 1
ATOM 703 C CA . GLU A 1 94 ? 13.458 -0.137 -21.173 1.00 60.88 94 GLU A CA 1
ATOM 704 C C . GLU A 1 94 ? 12.182 -0.391 -21.993 1.00 60.88 94 GLU A C 1
ATOM 706 O O . GLU A 1 94 ? 11.520 0.559 -22.407 1.00 60.88 94 GLU A O 1
ATOM 711 N N . GLU A 1 95 ? 11.778 -1.646 -22.204 1.00 57.22 95 GLU A N 1
ATOM 712 C CA . GLU A 1 95 ? 10.586 -1.995 -22.991 1.00 57.22 95 GLU A CA 1
ATOM 713 C C . GLU A 1 95 ? 9.280 -1.501 -22.334 1.00 57.22 95 GLU A C 1
ATOM 715 O O . GLU A 1 95 ? 8.316 -1.155 -23.022 1.00 57.22 95 GLU A O 1
ATOM 720 N N . SER A 1 96 ? 9.294 -1.321 -21.009 1.00 55.88 96 SER A N 1
ATOM 721 C CA . SER A 1 96 ? 8.201 -0.728 -20.226 1.00 55.88 96 SER A CA 1
ATOM 722 C C . SER A 1 96 ? 7.937 0.752 -20.569 1.00 55.88 96 SER A C 1
ATOM 724 O O . SER A 1 96 ? 6.834 1.264 -20.366 1.00 55.88 96 SER A O 1
ATOM 726 N N . THR A 1 97 ? 8.909 1.459 -21.162 1.00 54.94 97 THR A N 1
ATOM 727 C CA . THR A 1 97 ? 8.758 2.882 -21.526 1.00 54.94 97 THR A CA 1
ATOM 728 C C . THR A 1 97 ? 7.749 3.118 -22.652 1.00 54.94 97 THR A C 1
ATOM 730 O O . THR A 1 97 ? 7.167 4.199 -22.721 1.00 54.94 97 THR A O 1
ATOM 733 N N . ARG A 1 98 ? 7.482 2.116 -23.506 1.00 62.81 98 ARG A N 1
ATOM 734 C CA . ARG A 1 98 ? 6.523 2.255 -24.620 1.00 62.81 98 ARG A CA 1
ATOM 735 C C . ARG A 1 98 ? 5.072 2.339 -24.159 1.00 62.81 98 ARG A C 1
ATOM 737 O O . ARG A 1 98 ? 4.273 3.004 -24.813 1.00 62.81 98 ARG A O 1
ATOM 744 N N . HIS A 1 99 ? 4.735 1.658 -23.066 1.00 64.81 99 HIS A N 1
ATOM 745 C CA . HIS A 1 99 ? 3.371 1.605 -22.536 1.00 64.81 99 HIS A CA 1
ATOM 746 C C . HIS A 1 99 ? 3.195 2.416 -21.247 1.00 64.81 99 HIS A C 1
ATOM 748 O O . HIS A 1 99 ? 2.063 2.731 -20.895 1.00 64.81 99 HIS A O 1
ATOM 754 N N . GLY A 1 100 ? 4.292 2.837 -20.610 1.00 70.06 100 GLY A N 1
ATOM 755 C CA . GLY A 1 100 ? 4.288 3.595 -19.361 1.00 70.06 100 GLY A CA 1
ATOM 756 C C . GLY A 1 100 ? 4.352 2.683 -18.134 1.00 70.06 100 GLY A C 1
ATOM 757 O O . GLY A 1 100 ? 3.872 1.550 -18.152 1.00 70.06 100 GLY A O 1
ATOM 758 N N . LYS A 1 101 ? 4.960 3.190 -17.054 1.00 77.69 101 LYS A N 1
ATOM 759 C CA . LYS A 1 101 ? 5.037 2.494 -15.762 1.00 77.69 101 LYS A CA 1
ATOM 760 C C . LYS A 1 101 ? 3.615 2.352 -15.179 1.00 77.69 101 LYS A C 1
ATOM 762 O O . LYS A 1 101 ? 2.917 3.367 -15.099 1.00 77.69 101 LYS A O 1
ATOM 767 N N . PRO A 1 102 ? 3.165 1.145 -14.782 1.00 83.19 102 PRO A N 1
ATOM 768 C CA . PRO A 1 102 ? 1.879 0.972 -14.116 1.00 83.19 102 PRO A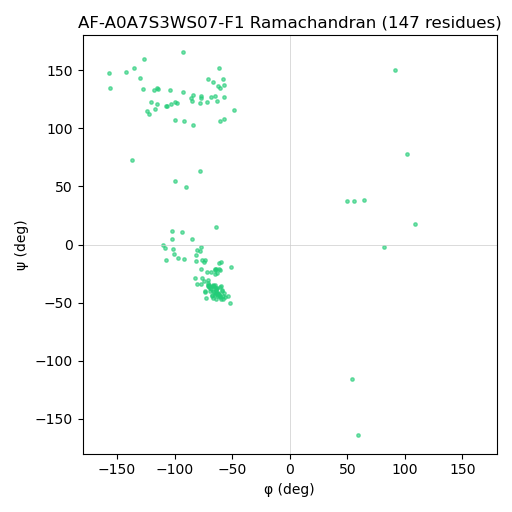 CA 1
ATOM 769 C C . PRO A 1 102 ? 1.790 1.793 -12.827 1.00 83.19 102 PRO A C 1
ATOM 771 O O . PRO A 1 102 ? 2.754 1.891 -12.073 1.00 83.19 102 PRO A O 1
ATOM 774 N N . VAL A 1 103 ? 0.619 2.358 -12.544 1.00 87.88 103 VAL A N 1
ATOM 775 C CA . VAL A 1 103 ? 0.391 3.117 -11.306 1.00 87.88 103 VAL A CA 1
ATOM 776 C C . VAL A 1 103 ? -0.013 2.161 -10.188 1.00 87.88 103 VAL A C 1
ATOM 778 O O . VAL A 1 103 ? -0.981 1.425 -10.341 1.00 87.88 103 VAL A O 1
ATOM 781 N N . VAL A 1 104 ? 0.673 2.186 -9.048 1.00 91.25 104 VAL A N 1
ATOM 782 C CA . VAL A 1 104 ? 0.274 1.417 -7.858 1.00 91.25 104 VAL A CA 1
ATOM 783 C C . VAL A 1 104 ? -0.302 2.382 -6.830 1.00 91.25 104 VAL A C 1
ATOM 785 O O . VAL A 1 104 ? 0.394 3.294 -6.404 1.00 91.25 104 VAL A O 1
ATOM 788 N N . LEU A 1 105 ? -1.565 2.201 -6.445 1.00 94.50 105 LEU A N 1
ATOM 789 C CA . LEU A 1 105 ? -2.230 2.970 -5.392 1.00 94.50 105 LEU A CA 1
ATOM 790 C C . LEU A 1 105 ? -2.331 2.127 -4.121 1.00 94.50 105 LEU A C 1
ATOM 792 O O . LEU A 1 105 ? -2.778 0.986 -4.183 1.00 94.50 105 LEU A O 1
ATOM 796 N N . LEU A 1 106 ? -1.971 2.694 -2.974 1.00 95.94 106 LEU A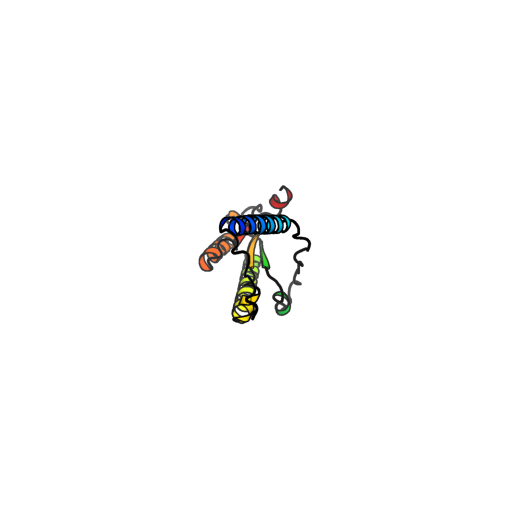 N 1
ATOM 797 C CA . LEU A 1 106 ? -2.119 2.092 -1.654 1.00 95.94 106 LEU A CA 1
ATOM 798 C C . LEU A 1 106 ? -3.248 2.796 -0.889 1.00 95.94 106 LEU A C 1
ATOM 800 O O . LEU A 1 106 ? -3.182 3.999 -0.641 1.00 95.94 106 LEU A O 1
ATOM 804 N N . LEU A 1 107 ? -4.287 2.057 -0.509 1.00 96.50 107 LEU A N 1
ATOM 805 C CA . LEU A 1 107 ? -5.474 2.602 0.147 1.00 96.50 107 LEU A CA 1
ATOM 806 C C . LEU A 1 107 ? -5.621 2.062 1.570 1.00 96.50 107 LEU A C 1
ATOM 808 O O . LEU A 1 107 ? -5.784 0.857 1.766 1.00 96.50 107 LEU A O 1
ATOM 812 N N . ALA A 1 108 ? -5.633 2.970 2.543 1.00 97.31 108 ALA A N 1
ATOM 813 C CA . ALA A 1 108 ? -6.012 2.678 3.920 1.00 97.31 108 ALA A CA 1
ATOM 814 C C . ALA A 1 108 ? -7.540 2.750 4.038 1.00 97.31 108 ALA A C 1
ATOM 816 O O . ALA A 1 108 ? -8.114 3.837 4.029 1.00 97.31 108 ALA A O 1
ATOM 817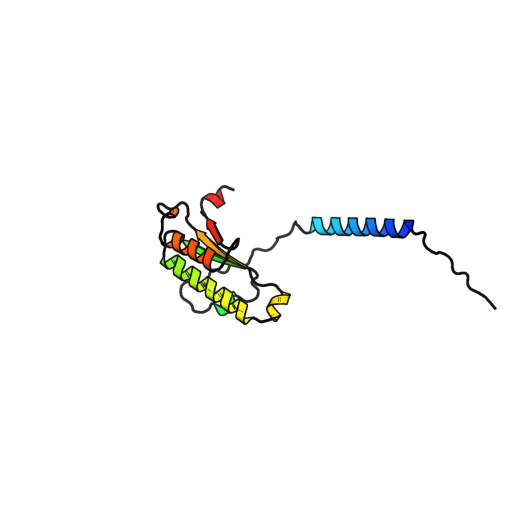 N N . ASN A 1 109 ? -8.211 1.605 4.082 1.00 96.62 109 ASN A N 1
ATOM 818 C CA . ASN A 1 109 ? -9.669 1.503 4.107 1.00 96.62 109 ASN A CA 1
ATOM 819 C C . ASN A 1 109 ? -10.218 1.427 5.540 1.00 96.62 109 ASN A C 1
ATOM 821 O O . ASN A 1 109 ? -9.486 1.141 6.482 1.00 96.62 109 ASN A O 1
ATOM 825 N N . LYS A 1 110 ? -11.533 1.624 5.689 1.00 95.25 110 LYS A N 1
ATOM 826 C CA . LYS A 1 110 ? -12.269 1.630 6.966 1.00 95.25 110 LYS A CA 1
ATOM 827 C C . LYS A 1 110 ? -11.873 2.768 7.909 1.00 95.25 110 LYS A C 1
ATOM 829 O O . LYS A 1 110 ? -11.852 2.603 9.125 1.00 95.25 110 LYS A O 1
ATOM 834 N N . MET A 1 111 ? -11.613 3.952 7.362 1.00 96.06 111 MET A N 1
ATOM 835 C CA . MET A 1 111 ? -11.339 5.152 8.165 1.00 96.06 111 MET A CA 1
ATOM 836 C C . MET A 1 111 ? -12.503 5.576 9.080 1.00 96.06 111 MET A C 1
ATOM 838 O O . MET A 1 111 ? -12.296 6.339 10.020 1.00 96.06 111 MET A O 1
ATOM 842 N N . ASP A 1 112 ? -13.708 5.055 8.839 1.00 94.31 112 ASP A N 1
ATOM 843 C CA . ASP A 1 112 ? -14.886 5.191 9.700 1.00 94.31 112 ASP A CA 1
ATOM 844 C C . ASP A 1 112 ? -14.850 4.297 10.955 1.00 94.31 112 ASP A C 1
ATOM 846 O O . ASP A 1 112 ? -15.650 4.496 11.872 1.00 94.31 112 ASP A O 1
ATOM 850 N N . ALA A 1 113 ? -13.943 3.317 11.027 1.00 93.00 113 ALA A N 1
ATOM 851 C CA . ALA A 1 113 ? -13.874 2.395 12.152 1.00 93.00 113 ALA A CA 1
ATOM 852 C C . ALA A 1 113 ? -13.351 3.081 13.435 1.00 93.00 113 ALA A C 1
ATOM 854 O O . ALA A 1 113 ? -12.424 3.902 13.382 1.00 93.00 113 ALA A O 1
ATOM 855 N N . PRO A 1 114 ? -13.884 2.727 14.622 1.00 93.06 114 PRO A N 1
ATOM 856 C CA . PRO A 1 114 ? -13.385 3.250 15.888 1.00 93.06 114 PRO A CA 1
ATOM 857 C C . PRO A 1 114 ? -11.894 2.953 16.069 1.00 93.06 114 PRO A C 1
ATOM 859 O O . PRO A 1 114 ? -11.462 1.808 15.972 1.00 93.06 114 PRO A O 1
ATOM 862 N N . GLY A 1 115 ? -11.106 3.989 16.354 1.00 92.31 115 GLY A N 1
ATOM 863 C CA . GLY A 1 115 ? -9.666 3.853 16.572 1.00 92.31 115 GLY A CA 1
ATOM 864 C C . GLY A 1 115 ? -8.812 3.793 15.301 1.00 92.31 115 GLY A C 1
ATOM 865 O O . GLY A 1 115 ? -7.591 3.801 15.435 1.00 92.31 115 GLY A O 1
ATOM 866 N N . ALA A 1 116 ? -9.398 3.823 14.095 1.00 94.06 116 ALA A N 1
ATOM 867 C CA . ALA A 1 116 ? -8.649 3.822 12.831 1.00 94.06 116 ALA A CA 1
ATOM 868 C C . ALA A 1 116 ? -7.636 4.975 12.746 1.00 94.06 116 ALA A C 1
ATOM 870 O O . ALA A 1 116 ? -6.472 4.762 12.435 1.00 94.06 116 ALA A O 1
ATOM 871 N N . ALA A 1 117 ? -8.039 6.195 13.115 1.00 93.88 117 ALA A N 1
ATOM 872 C CA . ALA A 1 117 ? -7.166 7.372 13.053 1.00 93.88 117 ALA A CA 1
ATOM 873 C C . ALA A 1 117 ? -5.933 7.294 13.978 1.00 93.88 117 ALA A C 1
ATOM 875 O O . ALA A 1 117 ? -4.934 7.976 13.734 1.00 93.88 117 ALA A O 1
ATOM 876 N N . SER A 1 118 ? -6.016 6.495 15.045 1.00 95.69 118 SER A N 1
ATOM 877 C CA . SER A 1 118 ? -4.973 6.322 16.061 1.00 95.69 118 SER A CA 1
ATOM 878 C C . SER A 1 118 ? -4.275 4.964 15.992 1.00 95.69 118 SER A C 1
ATOM 880 O O . SER A 1 118 ? -3.361 4.729 16.781 1.00 95.69 118 SER A O 1
ATOM 882 N N . SER A 1 119 ? -4.697 4.074 15.093 1.00 97.06 119 SER A N 1
ATOM 883 C CA . SER A 1 119 ? -4.167 2.717 14.994 1.00 97.06 119 SER A CA 1
ATOM 884 C C . SER A 1 119 ? -2.674 2.721 14.663 1.00 97.06 119 SER A C 1
ATOM 886 O O . SER A 1 119 ? -2.152 3.635 14.014 1.00 97.06 119 SER A O 1
ATOM 888 N N . HIS A 1 120 ? -1.977 1.674 15.101 1.00 97.44 120 HIS A N 1
ATOM 889 C CA . HIS A 1 120 ? -0.570 1.494 14.765 1.00 97.44 120 HIS A CA 1
ATOM 890 C C . HIS A 1 120 ? -0.391 1.281 13.252 1.00 97.44 120 HIS A C 1
ATOM 892 O O . HIS A 1 120 ? 0.428 1.966 12.640 1.00 97.44 120 HIS A O 1
ATOM 898 N N . ALA A 1 121 ? -1.248 0.456 12.634 1.00 96.19 121 ALA A N 1
ATOM 899 C CA . ALA A 1 121 ? -1.263 0.221 11.190 1.00 96.19 121 ALA A CA 1
ATOM 900 C C . ALA A 1 121 ? -1.318 1.533 10.382 1.00 96.19 121 ALA A C 1
ATOM 902 O O . ALA A 1 121 ? -0.483 1.775 9.512 1.00 96.19 121 ALA A O 1
ATOM 903 N N . LEU A 1 122 ? -2.242 2.447 10.693 1.00 97.56 122 LEU A N 1
ATOM 904 C CA . LEU A 1 122 ? -2.344 3.703 9.949 1.00 97.56 122 LEU A CA 1
ATOM 905 C C . LEU A 1 122 ? -1.116 4.602 10.148 1.00 97.56 122 LEU A C 1
ATOM 907 O O . LEU A 1 122 ? -0.631 5.219 9.197 1.00 97.56 122 LEU A O 1
ATOM 911 N N . GLN A 1 123 ? -0.592 4.687 11.373 1.00 97.88 123 GLN A N 1
ATOM 912 C CA . GLN A 1 123 ? 0.622 5.462 11.645 1.00 97.88 123 GLN A CA 1
ATOM 913 C C . GLN A 1 123 ? 1.817 4.922 10.856 1.00 97.88 123 GLN A C 1
ATOM 915 O O . GLN A 1 123 ? 2.590 5.693 10.283 1.00 97.88 123 GLN A O 1
ATOM 920 N N . GLU A 1 124 ? 1.954 3.603 10.795 1.00 98.00 124 GLU A N 1
ATOM 921 C CA . GLU A 1 124 ? 3.014 2.939 10.055 1.00 98.00 124 GLU A CA 1
ATOM 922 C C . GLU A 1 124 ? 2.843 3.099 8.535 1.00 98.00 124 GLU A C 1
ATOM 924 O O . GLU A 1 124 ? 3.823 3.323 7.822 1.00 98.00 124 GLU A O 1
ATOM 929 N N . ALA A 1 125 ? 1.609 3.073 8.028 1.00 97.31 125 ALA A N 1
ATOM 930 C CA . ALA A 1 125 ? 1.305 3.352 6.627 1.00 97.31 125 ALA A CA 1
ATOM 931 C C . ALA A 1 125 ? 1.640 4.801 6.235 1.00 97.31 125 ALA A C 1
ATOM 933 O O . ALA A 1 125 ? 2.206 5.048 5.171 1.00 97.31 125 ALA A O 1
ATOM 934 N N . ARG A 1 126 ? 1.374 5.773 7.118 1.00 97.44 126 ARG A N 1
ATOM 935 C CA . ARG A 1 126 ? 1.772 7.177 6.915 1.00 97.44 126 ARG A CA 1
ATOM 936 C C . ARG A 1 126 ? 3.289 7.351 6.887 1.00 97.44 126 ARG A C 1
ATOM 938 O O . ARG A 1 126 ? 3.781 8.149 6.094 1.00 97.44 126 ARG A O 1
ATOM 945 N N . ARG A 1 127 ? 4.037 6.607 7.712 1.00 97.81 127 ARG A N 1
ATOM 946 C CA . ARG A 1 127 ? 5.512 6.585 7.641 1.00 97.81 127 ARG A CA 1
ATOM 947 C C . ARG A 1 127 ? 5.985 6.015 6.310 1.00 97.81 127 ARG A C 1
ATOM 949 O O . ARG A 1 127 ? 6.787 6.653 5.641 1.00 97.81 127 ARG A O 1
ATOM 956 N N . PHE A 1 128 ? 5.410 4.887 5.899 1.00 96.44 128 PHE A N 1
ATOM 957 C CA . PHE A 1 128 ? 5.701 4.250 4.616 1.00 96.44 128 PHE A CA 1
ATOM 958 C C . PHE A 1 128 ? 5.436 5.192 3.430 1.00 96.44 128 PHE A C 1
ATOM 960 O O . PHE A 1 128 ? 6.265 5.312 2.535 1.00 96.44 128 PHE A O 1
ATOM 967 N N . LYS A 1 129 ? 4.331 5.951 3.459 1.00 96.62 129 LYS A N 1
ATOM 968 C CA . LYS A 1 129 ? 4.032 6.990 2.460 1.00 96.62 129 LYS A CA 1
ATOM 969 C C . LYS A 1 129 ? 5.171 8.000 2.302 1.00 96.62 129 LYS A C 1
ATOM 971 O O . LYS A 1 129 ? 5.471 8.394 1.179 1.00 96.62 129 LYS A O 1
ATOM 976 N N . VAL A 1 130 ? 5.741 8.464 3.414 1.00 97.44 130 VAL A N 1
ATOM 977 C CA . VAL A 1 130 ? 6.828 9.456 3.412 1.00 97.44 130 VAL A CA 1
ATOM 978 C C . VAL A 1 130 ? 8.134 8.821 2.948 1.00 97.44 130 VAL A C 1
ATOM 980 O O . VAL A 1 130 ? 8.806 9.396 2.104 1.00 97.44 130 VAL A O 1
ATOM 983 N N . GLU A 1 131 ? 8.464 7.638 3.467 1.00 96.75 131 GLU A N 1
ATOM 984 C CA . GLU A 1 131 ? 9.693 6.904 3.143 1.00 96.75 131 GLU A CA 1
ATOM 985 C C . GLU A 1 131 ? 9.819 6.593 1.645 1.00 96.75 131 GLU A C 1
ATOM 987 O O . GLU A 1 131 ? 10.898 6.743 1.081 1.00 96.75 131 GLU A O 1
ATOM 992 N N . TYR A 1 132 ? 8.709 6.224 0.998 1.00 94.69 132 TYR A N 1
ATOM 993 C CA . TYR A 1 132 ? 8.660 5.868 -0.426 1.00 94.69 132 TYR A CA 1
ATOM 994 C C . TYR A 1 132 ? 8.087 6.976 -1.320 1.00 94.69 132 TYR A C 1
ATOM 996 O O . TYR A 1 132 ? 7.757 6.722 -2.474 1.00 94.69 132 TYR A O 1
ATOM 1004 N N . GLU A 1 133 ? 7.931 8.195 -0.790 1.00 95.06 133 GLU A N 1
ATOM 1005 C CA . GLU A 1 133 ? 7.450 9.375 -1.525 1.00 95.06 133 GLU A CA 1
ATOM 1006 C C . GLU A 1 133 ? 6.150 9.139 -2.325 1.00 95.06 133 GLU A C 1
ATOM 1008 O O . GLU A 1 133 ? 5.951 9.695 -3.405 1.00 95.06 133 GLU A O 1
ATOM 1013 N N . LEU A 1 134 ? 5.215 8.348 -1.781 1.00 91.06 134 LEU A N 1
ATOM 1014 C CA . LEU A 1 134 ? 4.037 7.882 -2.529 1.00 91.06 134 LEU A CA 1
ATOM 1015 C C . LEU A 1 134 ? 3.135 9.027 -3.027 1.00 91.06 134 LEU A C 1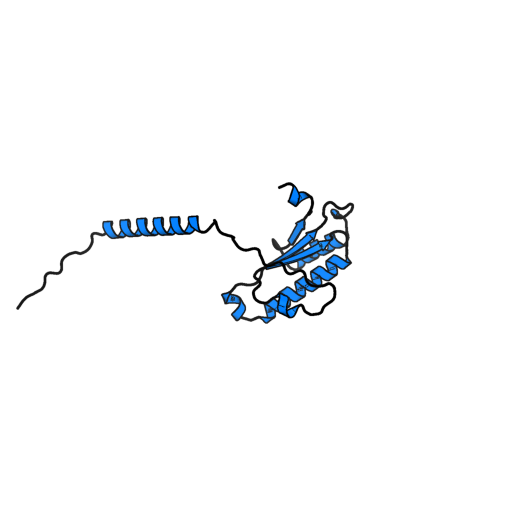
ATOM 1017 O O . LEU A 1 134 ? 2.372 8.848 -3.969 1.00 91.06 134 LEU A O 1
ATOM 1021 N N . GLY A 1 135 ? 3.182 10.219 -2.422 1.00 92.19 135 GLY A N 1
ATOM 1022 C CA . GLY A 1 135 ? 2.436 11.389 -2.904 1.00 92.19 135 GLY A CA 1
ATOM 1023 C C . GLY A 1 135 ? 0.934 11.113 -3.078 1.00 92.19 135 GLY A C 1
ATOM 1024 O O . GLY A 1 135 ? 0.240 10.832 -2.097 1.00 92.19 135 GLY A O 1
ATOM 1025 N N . ASN A 1 136 ? 0.455 11.183 -4.328 1.00 91.38 136 ASN A N 1
ATOM 1026 C CA . ASN A 1 136 ? -0.938 10.915 -4.728 1.00 91.38 136 ASN A CA 1
ATOM 1027 C C . ASN A 1 136 ? -1.270 9.416 -4.865 1.00 91.38 136 ASN A C 1
ATOM 1029 O O . ASN A 1 136 ? -2.417 9.062 -5.119 1.00 91.38 136 ASN A O 1
ATOM 1033 N N . GLN A 1 137 ? -0.280 8.537 -4.709 1.00 93.69 137 GLN A N 1
ATOM 1034 C CA . GLN A 1 137 ? -0.439 7.084 -4.747 1.00 93.69 137 GLN A CA 1
ATOM 1035 C C . GLN A 1 137 ? -0.862 6.485 -3.402 1.00 93.69 137 GLN A C 1
ATOM 1037 O O . GLN A 1 137 ? -0.961 5.271 -3.276 1.00 93.69 137 GLN A O 1
ATOM 1042 N N . TYR A 1 138 ? -1.133 7.316 -2.397 1.00 96.62 138 TYR A N 1
ATOM 1043 C CA . TYR A 1 138 ? -1.673 6.886 -1.114 1.00 96.62 138 TYR A CA 1
ATOM 1044 C C . TYR A 1 138 ? -2.925 7.684 -0.764 1.00 96.62 138 TYR A C 1
ATOM 1046 O O . TYR A 1 138 ? -2.904 8.917 -0.829 1.00 96.62 138 TYR A O 1
ATOM 1054 N N . ALA A 1 139 ? -3.977 6.999 -0.315 1.00 96.31 139 ALA A N 1
ATOM 1055 C CA . ALA A 1 139 ? -5.170 7.651 0.213 1.00 96.31 139 ALA A CA 1
ATOM 1056 C C . ALA A 1 139 ? -5.776 6.900 1.405 1.00 96.31 139 ALA A C 1
ATOM 1058 O O . ALA A 1 139 ? -5.717 5.676 1.504 1.00 96.31 139 ALA A O 1
ATOM 1059 N N . GLU A 1 140 ? -6.385 7.670 2.300 1.00 96.12 140 GLU A N 1
ATOM 1060 C CA . GLU A 1 140 ? -7.171 7.192 3.437 1.00 96.12 140 GLU A CA 1
ATOM 1061 C C . GLU A 1 140 ? -8.645 7.279 3.038 1.00 96.12 140 GLU A C 1
ATOM 1063 O O . GLU A 1 140 ? -9.107 8.344 2.630 1.00 96.12 140 GLU A O 1
ATOM 1068 N N . VAL A 1 141 ? -9.366 6.159 3.078 1.00 95.44 141 VAL A N 1
ATOM 1069 C CA . VAL A 1 141 ? -10.706 6.038 2.495 1.00 95.44 141 VAL A CA 1
ATOM 1070 C C . VAL A 1 141 ? -11.684 5.323 3.427 1.00 95.44 141 VAL A C 1
ATOM 1072 O O . VAL A 1 141 ? -11.325 4.444 4.211 1.00 95.44 141 VAL A O 1
ATOM 1075 N N . SER A 1 142 ? -12.964 5.665 3.293 1.00 93.06 142 SER A N 1
ATOM 1076 C CA . SER A 1 142 ? -14.073 4.872 3.819 1.00 93.06 142 SER A CA 1
ATOM 1077 C C . SER A 1 142 ? -15.000 4.460 2.680 1.00 93.06 142 SER A C 1
ATOM 1079 O O . SER A 1 142 ? -15.581 5.294 1.981 1.00 93.06 142 SER A O 1
ATOM 1081 N N . ALA A 1 143 ? -15.198 3.151 2.514 1.00 82.12 143 ALA A N 1
ATOM 1082 C CA . ALA A 1 143 ? -16.147 2.617 1.539 1.00 82.12 143 ALA A CA 1
ATOM 1083 C C . ALA A 1 143 ? -17.604 3.052 1.807 1.00 82.12 143 ALA A C 1
ATOM 1085 O O . ALA A 1 143 ? -18.430 3.020 0.894 1.00 82.12 143 ALA A O 1
ATOM 1086 N N . GLN A 1 144 ? -17.941 3.455 3.039 1.00 79.50 144 GLN A N 1
ATOM 1087 C CA . GLN A 1 144 ? -19.283 3.941 3.374 1.00 79.50 144 GLN A CA 1
ATOM 1088 C C . GLN A 1 144 ? -19.548 5.352 2.840 1.00 79.50 144 GLN A C 1
ATOM 1090 O O . GLN A 1 144 ? -20.682 5.675 2.486 1.00 79.50 144 GLN A O 1
ATOM 1095 N N . GLU A 1 145 ? -18.512 6.184 2.760 1.00 69.81 145 GLU A N 1
ATOM 1096 C CA . GLU A 1 145 ? -18.616 7.560 2.270 1.00 69.81 145 GLU A CA 1
ATOM 1097 C C . GLU A 1 145 ? -18.721 7.604 0.742 1.00 69.81 145 GLU A C 1
ATOM 1099 O O . GLU A 1 145 ? -19.494 8.390 0.198 1.00 69.81 145 GLU A O 1
ATOM 1104 N N . LEU A 1 146 ? -18.053 6.672 0.054 1.00 62.53 146 LEU A N 1
ATOM 1105 C CA . LEU A 1 146 ? -18.076 6.554 -1.408 1.00 62.53 146 LEU A CA 1
ATOM 1106 C C . LEU A 1 146 ? -19.453 6.191 -1.990 1.00 62.53 146 LEU A C 1
ATOM 1108 O O . LEU A 1 146 ? -19.702 6.461 -3.157 1.00 62.53 146 LEU A O 1
ATOM 1112 N N . LYS A 1 147 ? -20.363 5.599 -1.204 1.00 60.16 147 LYS A N 1
ATOM 1113 C CA . LYS A 1 147 ? -21.724 5.249 -1.663 1.00 60.16 147 LYS A CA 1
ATOM 1114 C C . LYS A 1 147 ? -22.715 6.417 -1.630 1.00 60.16 147 LYS A C 1
ATOM 1116 O O . LYS A 1 147 ? -23.847 6.248 -2.074 1.00 60.16 147 LYS A O 1
ATOM 1121 N N . LYS A 1 148 ? -22.338 7.551 -1.031 1.00 53.44 148 LYS A N 1
ATOM 1122 C CA . LYS A 1 148 ? -23.211 8.726 -0.861 1.00 53.44 148 LYS A CA 1
ATOM 1123 C C . LYS A 1 148 ? -22.950 9.838 -1.884 1.00 53.44 148 LYS A C 1
ATOM 1125 O O . LYS A 1 148 ? -23.704 10.809 -1.882 1.00 53.44 148 LYS A O 1
ATOM 1130 N N . ALA A 1 149 ? -21.896 9.712 -2.690 1.00 48.81 149 ALA A N 1
ATOM 1131 C CA . ALA A 1 149 ? -21.545 10.623 -3.779 1.00 48.81 149 ALA A CA 1
ATOM 1132 C C . ALA A 1 149 ? -22.161 10.144 -5.100 1.00 48.81 149 ALA A C 1
ATOM 1134 O O . ALA A 1 149 ? -22.550 11.022 -5.900 1.00 48.81 149 ALA A O 1
#

Nearest PDB structures (foldseek):
  1j24-assembly1_A  TM=3.695E-01  e=1.879E+00  Pyrococcus furiosus DSM 3638
  6rzz-assembly1_o  TM=2.899E-01  e=2.984E+00  Saccharomyces cerevisiae

Mean predicted aligned error: 15.48 Å

Radius of gyration: 26.27 Å; Cα contacts (8 Å, |Δi|>4): 117; chains: 1; bounding box: 37×54×95 Å

Sequence (149 aa):
EDTPGWTGVPEDGQLARMAGQKARQAAKRSLDREGEASAPLSMFDPPHGSSANEPITTNRMGFVVVFDATDEDSLAAAKHIWHLLEDSQASRGEESTRHGKPVVLLLANKMDAPGAASSHALQEARRFKVEYELGNQYAEVSAQELKKA

InterPro domains:
  IPR027417 P-loop containing nucleoside triphosphate hydrolase [G3DSA:3.40.50.300] (19-148)
  IPR027417 P-loop containing nucleoside triphosphate hydrolase [SSF52540] (58-144)

Solvent-accessible surface area (backbone atoms only — not comparable to full-atom values): 9224 Å² total; per-residue (Å²): 137,87,79,83,84,85,81,79,83,79,59,80,69,57,59,58,54,53,52,54,51,52,51,52,55,50,55,52,59,56,63,69,64,78,76,69,91,85,66,79,79,85,82,79,82,79,70,94,87,65,94,71,62,76,74,67,62,65,98,47,67,64,46,79,42,68,22,44,17,73,33,53,68,41,38,53,52,36,52,53,52,50,50,54,54,51,53,55,56,67,71,50,54,78,71,40,67,81,81,49,82,54,47,65,33,42,34,35,27,47,56,80,43,90,60,14,91,73,23,66,33,37,55,52,50,55,49,49,38,61,76,67,63,39,70,88,32,49,49,80,37,36,76,76,61,66,76,76,114

Secondary structure (DSSP, 8-state):
-PPPP---PPPHHHHHHHHHHHHHHHHHHHHTTSS---S--------TT-S--GGGGTT-SEEEEEEETT-HHHHHHHHHHHHHHHHHHHTTGGGGGGT-PPEEEEEEE-TTSTTGGG-HHHHHHHHHHHHTT-GGGEEE--TTTTT--

pLDDT: mean 73.63, std 19.96, range [42.38, 98.0]